Protein AF-X1B1W3-F1 (afdb_monomer_lite)

Secondary structure (DSSP, 8-state):
-PPPPPTTGGG-PPPHHHHHHHHHTT-TT-------S-SSPPPHHHHHHHHHHHHTT--SPPPTT--HHHHHHHHHHHHS--

Foldseek 3Di:
DDDDDDPVVVVDDDDPLVVVVVVCPPDPPDDDPPDPDDPDDDDPVVVVVVVVCVVVPVPDDAPPVGDPVVVVVVVVVVPPDD

Radius of gyration: 21.18 Å; chains: 1; bounding box: 36×46×46 Å

Organism: NCBI:txid412755

Structure (mmCIF, N/CA/C/O backbone):
data_AF-X1B1W3-F1
#
_entry.id   AF-X1B1W3-F1
#
loop_
_atom_site.group_PDB
_atom_site.id
_atom_site.type_symbol
_atom_site.label_atom_id
_atom_site.label_alt_id
_atom_site.label_comp_id
_atom_site.label_asym_id
_atom_site.label_entity_id
_atom_site.label_seq_id
_atom_site.pdbx_PDB_ins_code
_atom_site.Cartn_x
_atom_site.Cartn_y
_atom_site.Cartn_z
_atom_site.occupancy
_atom_site.B_iso_or_equiv
_atom_site.auth_seq_id
_atom_site.auth_comp_id
_atom_site.auth_asym_id
_atom_site.auth_atom_id
_atom_site.pdbx_PDB_model_num
ATOM 1 N N . LYS A 1 1 ? -7.272 25.972 -25.790 1.00 59.72 1 LYS A N 1
ATOM 2 C CA . LYS A 1 1 ? -6.243 26.387 -24.799 1.00 59.72 1 LYS A CA 1
ATOM 3 C C . LYS A 1 1 ? -5.185 25.287 -24.759 1.00 59.72 1 LYS A C 1
ATOM 5 O O . LYS A 1 1 ? -5.564 24.149 -24.516 1.00 59.72 1 LYS A O 1
ATOM 10 N N . LYS A 1 2 ? -3.919 25.566 -25.094 1.00 69.50 2 LYS A N 1
ATOM 11 C CA . LYS A 1 2 ? -2.854 24.548 -25.059 1.00 69.50 2 LYS A CA 1
ATOM 12 C C . LYS A 1 2 ? -2.552 24.256 -23.586 1.00 69.50 2 LYS A C 1
ATOM 14 O O . LYS A 1 2 ? -2.225 25.181 -22.849 1.00 69.50 2 LYS A O 1
ATOM 19 N N . LEU A 1 3 ? -2.785 23.024 -23.140 1.00 80.44 3 LEU A N 1
ATOM 20 C CA . LEU A 1 3 ? -2.461 22.612 -21.775 1.00 80.44 3 LEU A CA 1
ATOM 21 C C . LEU A 1 3 ? -0.945 22.437 -21.687 1.00 80.44 3 LEU A C 1
ATOM 23 O O . LEU A 1 3 ? -0.379 21.600 -22.387 1.00 80.44 3 LEU A O 1
ATOM 27 N N . GLU A 1 4 ? -0.294 23.240 -20.852 1.00 88.00 4 GLU A N 1
ATOM 28 C CA . GLU A 1 4 ? 1.121 23.075 -20.539 1.00 88.00 4 GLU A CA 1
ATOM 29 C C . GLU A 1 4 ? 1.285 22.454 -19.153 1.00 88.00 4 GLU A C 1
ATOM 31 O O . GLU A 1 4 ? 0.678 22.885 -18.173 1.00 88.00 4 GLU A O 1
ATOM 36 N N . PHE A 1 5 ? 2.114 21.414 -19.083 1.00 91.12 5 PHE A N 1
ATOM 37 C CA . PHE A 1 5 ? 2.467 20.747 -17.836 1.00 91.12 5 PHE A CA 1
ATOM 38 C C . PHE A 1 5 ? 3.467 21.576 -17.022 1.00 91.12 5 PHE A C 1
ATOM 40 O O . PHE A 1 5 ? 4.315 22.277 -17.576 1.00 91.12 5 PHE A O 1
ATOM 47 N N . ASN A 1 6 ? 3.416 21.431 -15.694 1.00 94.00 6 ASN A N 1
ATOM 48 C CA . ASN A 1 6 ? 4.365 22.068 -14.781 1.00 94.00 6 ASN A CA 1
ATOM 49 C C . ASN A 1 6 ? 5.819 21.694 -15.138 1.00 94.00 6 ASN A C 1
ATOM 51 O O . ASN A 1 6 ? 6.129 20.527 -15.387 1.00 94.00 6 ASN A O 1
ATOM 55 N N . ALA A 1 7 ? 6.729 22.674 -15.113 1.00 93.44 7 ALA A N 1
ATOM 56 C CA . ALA A 1 7 ? 8.132 22.487 -15.487 1.00 93.44 7 ALA A CA 1
ATOM 57 C C . ALA A 1 7 ? 8.862 21.410 -14.663 1.00 93.44 7 ALA A C 1
ATOM 59 O O . ALA A 1 7 ? 9.792 20.780 -15.166 1.00 93.44 7 ALA A O 1
ATOM 60 N N . ASN A 1 8 ? 8.436 21.150 -13.425 1.00 94.62 8 ASN A N 1
ATOM 61 C CA . ASN A 1 8 ? 9.022 20.105 -12.589 1.00 94.62 8 ASN A CA 1
ATOM 62 C C . ASN A 1 8 ? 8.738 18.693 -13.114 1.00 94.62 8 ASN A C 1
ATOM 64 O O . ASN A 1 8 ? 9.581 17.817 -12.939 1.00 94.62 8 ASN A O 1
ATOM 68 N N . LEU A 1 9 ? 7.627 18.472 -13.828 1.00 92.50 9 LEU A N 1
ATOM 69 C CA . LEU A 1 9 ? 7.331 17.165 -14.426 1.00 92.50 9 LEU A CA 1
ATOM 70 C C . LEU A 1 9 ? 8.358 16.787 -15.499 1.00 92.50 9 LEU A C 1
ATOM 72 O O . LEU A 1 9 ? 8.743 15.627 -15.593 1.00 92.50 9 LEU A O 1
ATOM 76 N N . LYS A 1 10 ? 8.882 17.771 -16.244 1.00 90.25 10 LYS A N 1
ATOM 77 C CA . LYS A 1 10 ? 9.916 17.543 -17.269 1.00 90.25 10 LYS A CA 1
ATOM 78 C C . LYS A 1 10 ? 11.241 17.035 -16.684 1.00 90.25 10 LYS A C 1
ATOM 80 O O . LYS A 1 10 ? 12.058 16.495 -17.421 1.00 90.25 10 LYS A O 1
ATOM 85 N N . LYS A 1 11 ? 11.470 17.212 -15.377 1.00 94.94 11 LYS A N 1
ATOM 86 C CA . LYS A 1 11 ? 12.697 16.775 -14.690 1.00 94.94 11 LYS A CA 1
ATOM 87 C C . LYS A 1 11 ? 12.655 15.297 -14.284 1.00 94.94 11 LYS A C 1
ATOM 89 O O . LYS A 1 11 ? 13.702 14.726 -13.985 1.00 94.94 11 LYS A O 1
ATOM 94 N N . ILE A 1 12 ? 11.474 14.676 -14.258 1.00 94.62 12 ILE A N 1
ATOM 95 C CA . ILE A 1 12 ? 11.307 13.280 -13.845 1.00 94.62 12 ILE A CA 1
ATOM 96 C C . ILE A 1 12 ? 11.688 12.374 -15.017 1.00 94.62 12 ILE A C 1
ATOM 98 O O . ILE A 1 12 ? 11.014 12.342 -16.046 1.00 94.62 12 ILE A O 1
ATOM 102 N N . LYS A 1 13 ? 12.790 11.633 -14.867 1.00 93.38 13 LYS A N 1
ATOM 103 C CA . LYS A 1 13 ? 13.244 10.682 -15.887 1.00 93.38 13 LYS A CA 1
ATOM 104 C C . LYS A 1 13 ? 12.374 9.416 -15.873 1.00 93.38 13 LYS A C 1
ATOM 106 O O . LYS A 1 13 ? 11.971 8.972 -14.797 1.00 93.38 13 LYS A O 1
ATOM 111 N N . PRO A 1 14 ? 12.134 8.782 -17.033 1.00 91.56 14 PRO A N 1
ATOM 112 C CA . PRO A 1 14 ? 11.473 7.482 -17.091 1.00 91.56 14 PRO A CA 1
ATOM 113 C C . PRO A 1 14 ? 12.224 6.405 -16.294 1.00 91.56 14 PRO A C 1
ATOM 115 O O . PRO A 1 14 ? 13.457 6.375 -16.288 1.00 91.56 14 PRO A O 1
ATOM 118 N N . SER A 1 15 ? 11.481 5.488 -15.670 1.00 94.31 15 SER A N 1
ATOM 119 C CA . SER A 1 15 ? 12.047 4.404 -14.858 1.00 94.31 1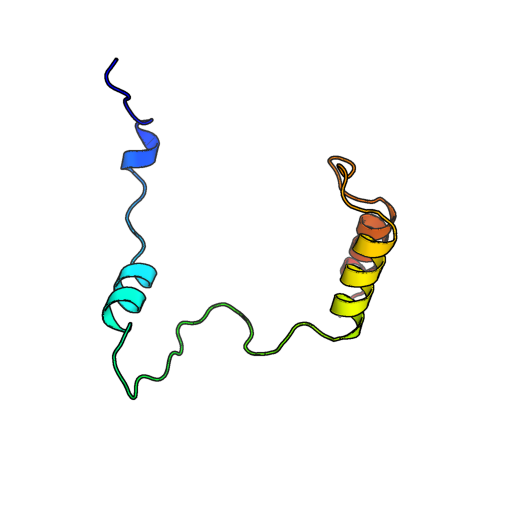5 SER A CA 1
ATOM 120 C C . SER A 1 15 ? 12.818 3.386 -15.706 1.00 94.31 15 SER A C 1
ATOM 122 O O . SER A 1 15 ? 12.278 2.810 -16.651 1.00 94.31 15 SER A O 1
ATOM 124 N N . GLY A 1 16 ? 14.073 3.116 -15.335 1.00 92.12 16 GLY A N 1
ATOM 125 C CA . GLY A 1 16 ? 14.876 2.047 -15.941 1.00 92.12 16 GLY A CA 1
ATOM 126 C C . GLY A 1 16 ? 14.330 0.650 -15.638 1.00 92.12 16 GLY A C 1
ATOM 127 O O . GLY A 1 16 ? 14.349 -0.214 -16.511 1.00 92.12 16 GLY A O 1
ATOM 128 N N . ILE A 1 17 ? 13.754 0.462 -14.445 1.00 92.19 17 ILE A N 1
ATOM 129 C CA . ILE A 1 17 ? 13.093 -0.787 -14.043 1.00 92.19 17 ILE A CA 1
ATOM 130 C C . ILE A 1 17 ? 11.943 -1.094 -15.005 1.00 92.19 17 ILE A C 1
ATOM 132 O 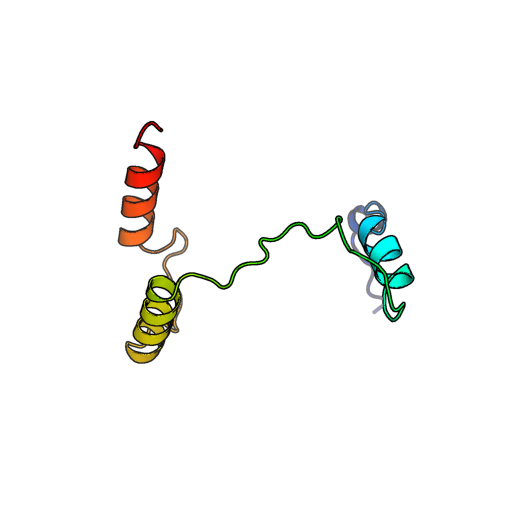O . ILE A 1 17 ? 11.811 -2.223 -15.467 1.00 92.19 17 ILE A O 1
ATOM 136 N N . ARG A 1 18 ? 11.158 -0.079 -15.393 1.00 91.19 18 ARG A N 1
ATOM 137 C CA . ARG A 1 18 ? 10.055 -0.282 -16.338 1.00 91.19 18 ARG A CA 1
ATOM 138 C C . ARG A 1 18 ? 10.543 -0.745 -17.710 1.00 91.19 18 ARG A C 1
ATOM 140 O O . ARG A 1 18 ? 9.998 -1.704 -18.238 1.00 91.19 18 ARG A O 1
ATOM 147 N N . LYS A 1 19 ? 11.615 -0.137 -18.232 1.00 91.00 19 LYS A N 1
ATOM 148 C CA . LYS A 1 19 ? 12.229 -0.561 -19.502 1.00 91.00 19 LYS A CA 1
ATOM 149 C C . LYS A 1 19 ? 12.680 -2.022 -19.457 1.00 91.00 19 LYS A C 1
ATOM 151 O O . LYS A 1 19 ? 12.485 -2.748 -20.424 1.00 91.00 19 LYS A O 1
ATOM 156 N N . LEU A 1 20 ? 13.271 -2.451 -18.340 1.00 90.44 20 LEU A N 1
ATOM 157 C CA . LEU A 1 20 ? 13.676 -3.843 -18.146 1.00 90.44 20 LEU A CA 1
ATOM 158 C C . LEU A 1 20 ? 12.466 -4.790 -18.166 1.00 90.44 20 LEU A C 1
ATOM 160 O O . LEU A 1 20 ? 12.513 -5.806 -18.854 1.00 90.44 20 LEU A O 1
ATOM 164 N N . PHE A 1 21 ? 11.381 -4.444 -17.464 1.00 89.44 21 PHE A N 1
ATOM 165 C CA . PHE A 1 21 ? 10.147 -5.235 -17.474 1.00 89.44 21 PHE A CA 1
ATOM 166 C C . PHE A 1 21 ? 9.515 -5.313 -18.866 1.00 89.44 21 PHE A C 1
ATOM 168 O O . PHE A 1 21 ? 9.138 -6.404 -19.285 1.00 89.44 21 PHE A O 1
ATOM 175 N N . ASP A 1 22 ? 9.462 -4.203 -19.605 1.00 89.62 22 ASP A N 1
ATOM 176 C CA . ASP A 1 22 ? 8.920 -4.181 -20.968 1.00 89.62 22 ASP A CA 1
ATOM 177 C C . ASP A 1 22 ? 9.749 -5.084 -21.912 1.00 89.62 22 ASP A C 1
ATOM 179 O O . ASP A 1 22 ? 9.194 -5.794 -22.746 1.00 89.62 22 ASP A O 1
ATOM 183 N N . LEU A 1 23 ? 11.079 -5.135 -21.744 1.00 89.25 23 LEU A N 1
ATOM 184 C CA . LEU A 1 23 ? 11.970 -6.030 -22.502 1.00 89.25 23 LEU A CA 1
ATOM 185 C C . LEU A 1 23 ? 11.868 -7.508 -22.096 1.00 89.25 23 LEU A C 1
ATOM 187 O O . LEU A 1 23 ? 12.245 -8.385 -22.883 1.00 89.25 23 LEU A O 1
ATOM 191 N N . ALA A 1 24 ? 11.454 -7.783 -20.859 1.00 88.88 24 ALA A N 1
ATOM 192 C CA . ALA A 1 24 ? 11.261 -9.130 -20.329 1.00 88.88 24 ALA A CA 1
ATOM 193 C C . ALA A 1 24 ? 9.865 -9.688 -20.655 1.00 88.88 24 ALA A C 1
ATOM 195 O O . ALA A 1 24 ? 9.689 -10.906 -20.727 1.00 88.88 24 ALA A O 1
ATOM 196 N N . GLN A 1 25 ? 8.878 -8.815 -20.873 1.00 87.00 25 GLN A N 1
ATOM 197 C CA . GLN A 1 25 ? 7.495 -9.194 -21.135 1.00 87.00 25 GLN A CA 1
ATOM 198 C C . GLN A 1 25 ? 7.386 -10.106 -22.369 1.00 87.00 25 GLN A C 1
ATOM 200 O O . GLN A 1 25 ? 7.956 -9.839 -23.424 1.00 87.00 25 GLN A O 1
ATOM 205 N N . GLY A 1 26 ? 6.655 -11.216 -22.236 1.00 82.50 26 GLY A N 1
ATOM 206 C CA . GLY A 1 26 ? 6.405 -12.161 -23.332 1.00 82.50 26 GLY A CA 1
ATOM 207 C C . GLY A 1 26 ? 7.554 -13.125 -23.656 1.00 82.50 26 GLY A C 1
ATOM 208 O O . GLY A 1 26 ? 7.362 -14.042 -24.455 1.00 82.50 26 GLY A O 1
ATOM 209 N N . LYS A 1 27 ? 8.727 -12.990 -23.024 1.00 89.06 27 LYS A N 1
ATOM 210 C CA . LYS A 1 27 ? 9.833 -13.943 -23.192 1.00 89.06 27 LYS A CA 1
ATOM 211 C C . LYS A 1 27 ? 9.651 -15.149 -22.269 1.00 89.06 27 LYS A C 1
ATOM 213 O O . LYS A 1 27 ? 9.572 -15.011 -21.051 1.00 89.06 27 LYS A O 1
ATOM 218 N N . LYS A 1 28 ? 9.603 -16.349 -22.852 1.00 89.69 28 LYS A N 1
ATOM 219 C CA . LYS A 1 28 ? 9.526 -17.610 -22.099 1.00 89.69 28 LYS A CA 1
ATOM 220 C C . LYS A 1 28 ? 10.888 -17.964 -21.494 1.00 89.69 28 LYS A C 1
ATOM 222 O O . LYS A 1 28 ? 11.919 -17.702 -22.105 1.00 89.69 28 LYS A O 1
ATOM 227 N N . GLY A 1 29 ? 10.879 -18.586 -20.316 1.00 89.75 29 GLY A N 1
ATOM 228 C CA . GLY A 1 29 ? 12.090 -19.094 -19.655 1.00 89.75 29 GLY A CA 1
ATOM 229 C C . GLY A 1 29 ? 12.897 -18.060 -18.863 1.00 89.75 29 GLY A C 1
ATOM 230 O O . GLY A 1 29 ? 13.962 -18.394 -18.356 1.00 89.75 29 GLY A O 1
ATOM 231 N N . LEU A 1 30 ? 12.411 -16.821 -18.728 1.00 89.94 30 LEU A N 1
ATOM 232 C CA . LEU A 1 30 ? 13.019 -15.839 -17.831 1.00 89.94 30 LEU A CA 1
ATOM 233 C C . LEU A 1 30 ? 12.584 -16.078 -16.383 1.00 89.94 30 LEU A C 1
ATOM 235 O O . 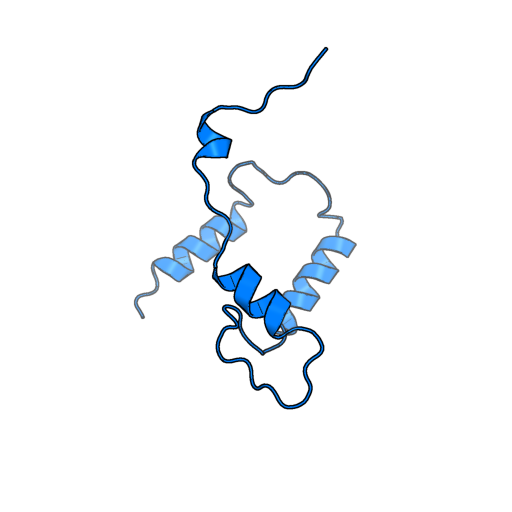LEU A 1 30 ? 11.396 -16.233 -16.104 1.00 89.94 30 LEU A O 1
ATOM 239 N N . VAL A 1 31 ? 13.545 -16.025 -15.463 1.00 88.12 31 VAL A N 1
ATOM 240 C CA . VAL A 1 31 ? 13.293 -15.972 -14.019 1.00 88.12 31 VAL A CA 1
ATOM 241 C C . VAL A 1 31 ? 13.454 -14.524 -13.566 1.00 88.12 31 VAL A C 1
ATOM 243 O O . VAL A 1 31 ? 14.483 -13.899 -13.825 1.00 88.12 31 VAL A O 1
ATOM 246 N N . SER A 1 32 ? 12.429 -13.972 -12.916 1.00 85.31 32 SER A N 1
ATOM 247 C CA . SER A 1 32 ? 12.451 -12.589 -12.441 1.00 85.31 32 SER A CA 1
ATOM 248 C C . SER A 1 32 ? 12.939 -12.516 -10.998 1.00 85.31 32 SER A C 1
ATOM 250 O O . SER A 1 32 ? 12.251 -12.966 -10.088 1.00 85.31 32 SER A O 1
ATOM 252 N N . PHE A 1 33 ? 14.093 -11.883 -10.790 1.00 89.31 33 PHE A N 1
ATOM 253 C CA . PHE A 1 33 ? 14.604 -11.502 -9.464 1.00 89.31 33 PHE A CA 1
ATOM 254 C C . PHE A 1 33 ? 14.398 -10.008 -9.159 1.00 89.31 33 PHE A C 1
ATOM 256 O O . PHE A 1 33 ? 14.925 -9.489 -8.182 1.00 89.31 33 PHE A O 1
ATOM 263 N N . GLY A 1 34 ? 13.668 -9.295 -10.023 1.00 86.19 34 GLY A N 1
ATOM 264 C CA . GLY A 1 34 ? 13.440 -7.849 -9.917 1.00 86.19 34 GLY A CA 1
ATOM 265 C C . GLY A 1 34 ? 12.094 -7.461 -9.302 1.00 86.19 34 GLY A C 1
ATOM 266 O O . GLY A 1 34 ? 11.723 -6.290 -9.363 1.00 86.19 34 GLY A O 1
ATOM 267 N N . ILE A 1 35 ? 11.331 -8.426 -8.780 1.00 88.44 35 ILE A N 1
ATOM 268 C CA . ILE A 1 35 ? 10.021 -8.182 -8.164 1.00 88.44 35 ILE A CA 1
ATOM 269 C C . ILE A 1 35 ? 10.238 -7.629 -6.751 1.00 88.44 35 ILE A C 1
ATOM 271 O O . ILE A 1 35 ? 10.955 -8.218 -5.951 1.00 88.44 35 ILE A O 1
ATOM 275 N N . GLY A 1 36 ? 9.636 -6.473 -6.464 1.00 90.69 36 GLY A N 1
ATOM 276 C CA . GLY A 1 36 ? 9.768 -5.765 -5.183 1.00 90.69 36 GLY A CA 1
ATOM 277 C C . GLY A 1 36 ? 8.633 -6.025 -4.190 1.00 90.69 36 GLY A C 1
ATOM 278 O O . GLY A 1 36 ? 8.497 -5.274 -3.227 1.00 90.69 36 GLY A O 1
ATOM 279 N N . GLU A 1 37 ? 7.801 -7.036 -4.438 1.00 93.31 37 GLU A N 1
ATOM 280 C CA . GLU A 1 37 ? 6.670 -7.429 -3.594 1.00 93.31 37 GLU A CA 1
ATOM 281 C C . GLU A 1 37 ? 6.779 -8.903 -3.172 1.00 93.31 37 GLU A C 1
ATOM 283 O O . GLU A 1 37 ? 7.471 -9.675 -3.841 1.00 93.31 37 GLU A O 1
ATOM 288 N N . PRO A 1 38 ? 6.136 -9.305 -2.061 1.00 94.44 38 PRO A N 1
ATOM 289 C CA . PRO A 1 38 ? 6.119 -10.701 -1.644 1.00 94.44 38 PRO A CA 1
ATOM 290 C C . PRO A 1 38 ? 5.372 -11.608 -2.632 1.00 94.44 38 PRO A C 1
ATOM 292 O O . PRO A 1 38 ? 4.409 -11.189 -3.267 1.00 94.44 38 PRO A O 1
ATOM 295 N N . ASP A 1 39 ? 5.779 -12.873 -2.698 1.00 93.94 39 ASP A N 1
ATOM 296 C CA . ASP A 1 39 ? 5.204 -13.921 -3.553 1.00 93.94 39 ASP A CA 1
ATOM 297 C C . ASP A 1 39 ? 4.010 -14.659 -2.918 1.00 93.94 39 ASP A C 1
ATOM 299 O O . ASP A 1 39 ? 3.312 -15.426 -3.585 1.00 93.94 39 ASP A O 1
ATOM 303 N N . PHE A 1 40 ? 3.752 -14.435 -1.629 1.00 95.25 40 PHE A N 1
ATOM 304 C CA . PHE A 1 40 ? 2.664 -15.080 -0.905 1.00 95.25 40 PHE A CA 1
ATOM 305 C C . PHE A 1 40 ? 1.355 -14.285 -0.955 1.00 95.25 40 PHE A C 1
ATOM 307 O O . PHE A 1 40 ? 1.314 -13.054 -0.969 1.00 95.25 40 PHE A O 1
ATOM 314 N N . ILE A 1 41 ? 0.245 -15.018 -0.884 1.00 97.12 41 ILE A N 1
ATOM 315 C CA . ILE A 1 41 ? -1.093 -14.437 -0.768 1.00 97.12 41 ILE A CA 1
ATOM 316 C C . ILE A 1 41 ? -1.269 -13.843 0.634 1.00 97.12 41 ILE A C 1
ATOM 318 O O . ILE A 1 41 ? -0.884 -14.456 1.631 1.00 97.12 41 ILE A O 1
ATOM 322 N N . THR A 1 42 ? -1.916 -12.678 0.731 1.00 97.94 42 THR A N 1
ATOM 323 C CA . THR A 1 42 ? -2.285 -12.071 2.017 1.00 97.94 42 THR A CA 1
ATOM 324 C C . THR A 1 42 ? -2.975 -13.094 2.939 1.00 97.94 42 THR A C 1
ATOM 326 O O . THR A 1 42 ? -3.930 -13.746 2.501 1.00 97.94 42 THR A O 1
ATOM 329 N N . PRO A 1 43 ? -2.548 -13.229 4.212 1.00 98.38 43 PRO A N 1
ATOM 330 C CA . PRO A 1 43 ? -3.116 -14.195 5.151 1.00 98.38 43 PRO A CA 1
ATOM 331 C C . PRO A 1 43 ? -4.649 -14.167 5.236 1.00 98.38 43 PRO A C 1
ATOM 333 O O . PRO A 1 43 ? -5.264 -13.099 5.259 1.00 98.38 43 PRO A O 1
ATOM 336 N N . THR A 1 44 ? -5.271 -15.347 5.342 1.00 98.56 44 THR A N 1
ATOM 337 C CA . THR A 1 44 ? -6.735 -15.521 5.284 1.00 98.56 44 THR A CA 1
ATOM 338 C C . THR A 1 44 ? -7.488 -14.648 6.286 1.00 98.56 44 THR A C 1
ATOM 340 O O . THR A 1 44 ? -8.454 -13.998 5.909 1.00 98.56 44 THR A O 1
ATOM 343 N N . HIS A 1 45 ? -7.018 -14.549 7.532 1.00 98.44 45 HIS A N 1
ATOM 344 C CA . HIS A 1 45 ? -7.684 -13.749 8.569 1.00 98.44 45 HIS A CA 1
ATOM 345 C C . HIS A 1 45 ? -7.798 -12.255 8.208 1.00 98.44 45 HIS A C 1
ATOM 347 O O . HIS A 1 45 ? -8.785 -11.615 8.560 1.00 98.44 45 HIS A O 1
ATOM 353 N N . ILE A 1 46 ? -6.833 -11.705 7.460 1.00 98.38 46 ILE A N 1
ATOM 354 C CA . ILE A 1 46 ? -6.876 -10.316 6.976 1.00 98.38 46 ILE A CA 1
ATOM 355 C C . ILE A 1 46 ? -7.924 -10.179 5.868 1.00 98.38 46 ILE A C 1
ATOM 357 O O . ILE A 1 46 ? -8.704 -9.230 5.856 1.00 98.38 46 ILE A O 1
ATOM 361 N N . ARG A 1 47 ? -7.965 -11.147 4.946 1.00 98.50 47 ARG A N 1
ATOM 362 C CA . ARG A 1 47 ? -8.928 -11.167 3.837 1.00 98.50 47 ARG A CA 1
ATOM 363 C C . ARG A 1 47 ? -10.366 -11.301 4.340 1.00 98.50 47 ARG A C 1
ATOM 365 O O . ARG A 1 47 ? -11.238 -10.600 3.838 1.00 98.50 47 ARG A O 1
ATOM 372 N N . GLU A 1 48 ? -10.609 -12.146 5.341 1.00 98.69 48 GLU A N 1
ATOM 373 C CA . GLU A 1 48 ? -11.936 -12.287 5.953 1.00 98.69 48 GLU A CA 1
ATOM 374 C C . GLU A 1 48 ? -12.351 -11.031 6.732 1.00 98.69 48 GLU A C 1
ATOM 376 O O . GLU A 1 48 ? -13.494 -10.599 6.611 1.00 98.69 48 GLU A O 1
ATOM 381 N N . ALA A 1 49 ? -11.429 -10.377 7.453 1.00 98.19 49 ALA A N 1
A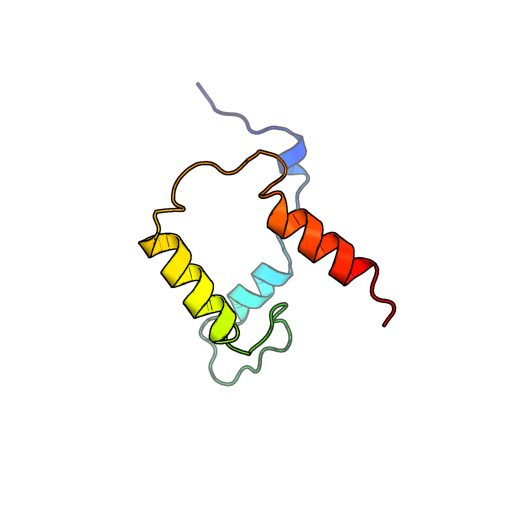TOM 382 C CA . ALA A 1 49 ? -11.718 -9.097 8.104 1.00 98.19 49 ALA A CA 1
ATOM 383 C C . ALA A 1 49 ? -12.097 -8.000 7.091 1.00 98.19 49 ALA A C 1
ATOM 385 O O . ALA A 1 49 ? -13.020 -7.227 7.339 1.00 98.19 49 ALA A O 1
ATOM 386 N N . ALA A 1 50 ? -11.431 -7.960 5.930 1.00 98.19 50 ALA A N 1
ATOM 387 C CA . ALA A 1 50 ? -11.759 -7.019 4.860 1.00 98.19 50 ALA A CA 1
ATOM 388 C C . ALA A 1 50 ? -13.141 -7.289 4.241 1.00 98.19 50 ALA A C 1
ATOM 390 O O . ALA A 1 50 ? -13.900 -6.347 4.029 1.00 98.19 50 ALA A O 1
ATOM 391 N N . LYS A 1 51 ? -13.493 -8.559 3.989 1.00 98.56 51 LYS A N 1
ATOM 392 C CA . LYS A 1 51 ? -14.839 -8.940 3.521 1.00 98.56 51 LYS A CA 1
ATOM 393 C C . LYS A 1 51 ? -15.912 -8.522 4.517 1.00 98.56 51 LYS A C 1
ATOM 395 O O . LYS A 1 51 ? -16.829 -7.800 4.152 1.00 98.56 51 LYS A O 1
ATOM 400 N N . LYS A 1 52 ? -15.721 -8.882 5.786 1.00 98.56 52 LYS A N 1
ATOM 401 C CA . LYS A 1 52 ? -16.634 -8.520 6.867 1.00 98.56 52 LYS A CA 1
ATOM 402 C C . LYS A 1 52 ? -16.837 -7.006 6.962 1.00 98.56 52 LYS A C 1
ATOM 404 O O . LYS A 1 52 ? -17.968 -6.559 7.077 1.00 98.56 52 LYS A O 1
ATOM 409 N N . ALA A 1 53 ? -15.770 -6.212 6.859 1.00 97.62 53 ALA A N 1
ATOM 410 C CA . ALA A 1 53 ? -15.887 -4.756 6.874 1.00 97.62 53 ALA A CA 1
ATOM 411 C C . ALA A 1 53 ? -16.730 -4.223 5.697 1.00 97.62 53 ALA A C 1
ATOM 413 O O . ALA A 1 53 ? -17.509 -3.287 5.871 1.00 97.62 53 ALA A O 1
ATOM 414 N N . MET A 1 54 ? -16.615 -4.824 4.507 1.00 97.88 54 MET A N 1
ATOM 415 C CA . MET A 1 54 ? -17.488 -4.479 3.378 1.00 97.88 54 MET A CA 1
ATOM 416 C C . MET A 1 54 ? -18.951 -4.834 3.670 1.00 97.88 54 MET A C 1
ATOM 418 O O . MET A 1 54 ? -19.819 -3.989 3.452 1.00 97.88 54 MET A O 1
ATOM 422 N N . ASP A 1 55 ? -19.210 -6.029 4.209 1.00 98.19 55 ASP A N 1
ATOM 423 C CA . ASP A 1 55 ? -20.559 -6.495 4.565 1.00 98.19 55 ASP A CA 1
ATOM 424 C C . ASP A 1 55 ? -21.201 -5.632 5.672 1.00 98.19 55 ASP A C 1
ATOM 426 O O . ASP A 1 55 ? -22.399 -5.361 5.646 1.00 98.19 55 ASP A O 1
ATOM 430 N N . GLU A 1 56 ? -20.396 -5.131 6.614 1.00 97.88 56 GLU A N 1
ATOM 431 C CA . GLU A 1 56 ? -20.809 -4.217 7.691 1.00 97.88 56 GLU A CA 1
ATOM 432 C C . GLU A 1 56 ? -20.952 -2.752 7.233 1.00 97.88 56 GLU A C 1
ATOM 434 O O . GLU A 1 56 ? -21.317 -1.879 8.021 1.00 97.88 56 GLU A O 1
ATOM 439 N N . GLY A 1 57 ? -20.692 -2.458 5.955 1.00 97.19 57 GLY A N 1
ATOM 440 C CA . GLY A 1 57 ? -20.929 -1.140 5.371 1.00 97.19 57 GLY A CA 1
ATOM 441 C C . GLY A 1 57 ? -19.803 -0.121 5.574 1.00 97.19 57 GLY A C 1
ATOM 442 O O . GLY A 1 57 ? -20.041 1.080 5.417 1.00 97.19 57 GLY A O 1
ATOM 443 N N . TYR A 1 58 ? -18.570 -0.556 5.859 1.00 95.94 58 TYR A N 1
ATOM 444 C CA . TYR A 1 58 ? -17.384 0.313 5.913 1.00 95.94 58 TYR A CA 1
ATOM 445 C C . TYR A 1 58 ? -16.930 0.757 4.505 1.00 95.94 58 TYR A C 1
ATOM 447 O O . TYR A 1 58 ? -15.837 0.438 4.043 1.00 95.94 58 TYR A O 1
ATOM 455 N N . THR A 1 59 ? -17.778 1.511 3.803 1.00 96.25 59 THR A N 1
ATOM 456 C CA . THR A 1 59 ? -17.585 1.944 2.402 1.00 96.25 59 THR A CA 1
ATOM 457 C C . THR A 1 59 ? -17.531 3.463 2.234 1.00 96.25 59 THR A C 1
ATOM 459 O O . THR A 1 59 ? -17.441 3.978 1.119 1.00 96.25 59 THR A O 1
ATOM 462 N N . ARG A 1 60 ? -17.598 4.202 3.345 1.00 95.44 60 ARG A N 1
ATOM 463 C CA . ARG A 1 60 ? -17.588 5.668 3.379 1.00 95.44 60 ARG A CA 1
ATOM 464 C C . ARG A 1 60 ? -16.240 6.201 3.848 1.00 95.44 60 ARG A C 1
ATOM 466 O O . ARG A 1 60 ? -15.350 5.447 4.235 1.00 95.44 60 ARG A O 1
ATOM 473 N N . TYR A 1 61 ? -16.107 7.525 3.813 1.00 96.25 61 TYR A N 1
ATOM 474 C CA . TYR A 1 61 ? -14.910 8.201 4.286 1.00 96.25 61 TYR A CA 1
ATOM 475 C C . TYR A 1 61 ? -14.534 7.785 5.703 1.00 96.25 61 TYR A C 1
ATOM 477 O O . TYR A 1 61 ? -15.358 7.748 6.617 1.00 96.25 61 TYR A O 1
ATOM 485 N N . THR A 1 62 ? -13.245 7.534 5.869 1.00 93.88 62 THR A N 1
ATOM 486 C CA . THR A 1 62 ? -12.613 7.388 7.170 1.00 93.88 62 THR A CA 1
ATOM 487 C C . THR A 1 62 ? -12.241 8.768 7.714 1.00 93.88 62 THR A C 1
ATOM 489 O O . THR A 1 62 ? -12.163 9.737 6.954 1.00 93.88 62 THR A O 1
ATOM 492 N N . PRO A 1 63 ? -11.918 8.886 9.011 1.00 96.00 63 PRO A N 1
ATOM 493 C CA . PRO A 1 63 ? -11.231 10.070 9.514 1.00 96.00 63 PRO A CA 1
ATOM 494 C C . PRO A 1 63 ? -9.939 10.332 8.723 1.00 96.00 63 PRO A C 1
ATOM 496 O O . PRO A 1 63 ? -9.268 9.382 8.319 1.00 96.00 63 PRO A O 1
ATOM 499 N N . ASN A 1 64 ? -9.543 11.600 8.572 1.00 96.62 64 ASN A N 1
ATOM 500 C CA . ASN A 1 64 ? -8.321 11.983 7.842 1.00 96.62 64 ASN A CA 1
ATOM 501 C C . ASN A 1 64 ? -7.052 11.317 8.399 1.00 96.62 64 ASN A C 1
ATOM 503 O O . ASN A 1 64 ? -6.130 10.997 7.658 1.00 96.62 64 ASN A O 1
ATOM 507 N N . LEU A 1 65 ? -7.012 11.097 9.716 1.00 96.69 65 LEU A N 1
ATOM 508 C CA . LEU A 1 65 ? -5.904 10.420 10.397 1.00 96.69 65 LEU A CA 1
ATOM 509 C C . LEU A 1 65 ? -6.029 8.885 10.373 1.00 96.69 65 LEU A C 1
ATOM 511 O O . LEU A 1 65 ? -5.164 8.194 10.904 1.00 96.69 65 LEU A O 1
ATOM 515 N N . GLY A 1 66 ? -7.113 8.344 9.821 1.00 95.75 66 GLY A N 1
ATOM 516 C CA . GLY A 1 66 ? -7.490 6.941 9.936 1.00 95.75 66 GLY A CA 1
ATOM 517 C C . GLY A 1 66 ? -8.199 6.601 11.252 1.00 95.75 66 GLY A C 1
ATOM 518 O O . GLY A 1 66 ? -8.266 7.395 12.202 1.00 95.75 66 GLY A O 1
ATOM 519 N N . PHE A 1 67 ? -8.739 5.386 11.298 1.00 96.31 67 PHE A N 1
ATOM 520 C CA . PHE A 1 67 ? -9.508 4.868 12.424 1.00 96.31 67 PHE A CA 1
ATOM 521 C C . PHE A 1 67 ? -8.705 4.873 13.743 1.00 96.31 67 PHE A C 1
ATOM 523 O O . PHE A 1 67 ? -7.548 4.432 13.758 1.00 96.31 67 PHE A O 1
ATOM 530 N N . PRO A 1 68 ? -9.265 5.387 14.859 1.00 96.69 68 PRO A N 1
ATOM 531 C CA . PRO A 1 68 ? -8.581 5.419 16.154 1.00 96.69 68 PRO A CA 1
ATOM 532 C C . PRO A 1 68 ? -8.057 4.053 16.617 1.00 96.69 68 PRO A C 1
ATOM 534 O O . PRO A 1 68 ? -6.948 3.967 17.141 1.00 96.69 68 PRO A O 1
ATOM 537 N N . GLU A 1 69 ? -8.826 2.990 16.405 1.00 96.38 69 GLU A N 1
ATOM 538 C CA . GLU A 1 69 ? -8.483 1.609 16.738 1.00 96.38 69 GLU A CA 1
ATOM 539 C C . GLU A 1 69 ? -7.263 1.113 15.956 1.00 96.38 69 GLU A C 1
ATOM 541 O O . GLU A 1 69 ? -6.342 0.554 16.553 1.00 96.38 69 GLU A O 1
ATOM 546 N N . PHE A 1 70 ? -7.185 1.416 14.657 1.00 96.19 70 PHE A N 1
ATOM 547 C CA . PHE A 1 70 ? -6.031 1.070 13.830 1.00 96.19 70 PHE A CA 1
ATOM 548 C C . PHE A 1 70 ? -4.776 1.815 14.292 1.00 96.19 70 PHE A C 1
ATOM 550 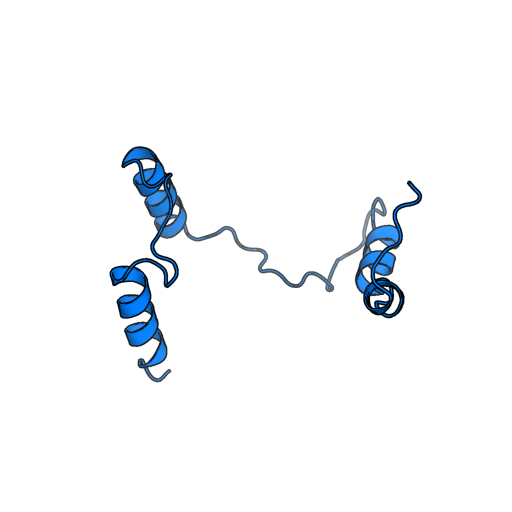O O . PHE A 1 70 ? -3.714 1.214 14.459 1.00 96.19 70 PHE A O 1
ATOM 557 N N . ARG A 1 71 ? -4.901 3.116 14.584 1.00 97.00 71 ARG A N 1
ATOM 558 C CA . ARG A 1 71 ? -3.782 3.921 15.095 1.00 97.00 71 ARG A CA 1
ATOM 559 C C . ARG A 1 71 ? -3.251 3.397 16.431 1.00 97.00 71 ARG A C 1
ATOM 561 O O . ARG A 1 71 ? -2.037 3.332 16.612 1.00 97.00 71 ARG A O 1
ATOM 568 N N . LYS A 1 72 ? -4.136 2.989 17.349 1.00 97.69 72 LYS A N 1
ATOM 569 C CA . LYS A 1 72 ? -3.747 2.377 18.633 1.00 97.69 72 LYS A CA 1
ATOM 570 C C . LYS A 1 72 ? -3.034 1.039 18.428 1.00 97.69 72 LYS A C 1
ATOM 572 O O . LYS A 1 72 ? -1.970 0.835 19.009 1.00 97.69 72 LYS A O 1
ATOM 577 N N . ALA A 1 73 ? -3.577 0.161 17.583 1.00 96.94 73 ALA A N 1
ATOM 578 C CA . ALA A 1 73 ? -2.959 -1.128 17.272 1.00 96.94 73 ALA A CA 1
ATOM 579 C C . ALA A 1 73 ? -1.560 -0.957 16.654 1.00 96.94 73 ALA A C 1
ATOM 581 O O . ALA A 1 73 ? -0.616 -1.642 17.048 1.00 96.94 73 ALA A O 1
ATOM 582 N N . LEU A 1 74 ? -1.400 0.011 15.744 1.00 96.38 74 LEU A N 1
ATOM 583 C CA . LEU A 1 74 ? -0.112 0.331 15.134 1.00 96.38 74 LEU A CA 1
ATOM 584 C C . LEU A 1 74 ? 0.899 0.856 16.162 1.00 96.38 74 LEU A C 1
ATOM 586 O O . LEU A 1 74 ? 2.046 0.413 16.158 1.00 96.38 74 LEU A O 1
ATOM 590 N N . ALA A 1 75 ? 0.482 1.756 17.058 1.00 97.06 75 ALA A N 1
ATOM 591 C CA . ALA A 1 75 ? 1.340 2.272 18.123 1.00 97.06 75 ALA A CA 1
ATOM 592 C C . ALA A 1 75 ? 1.825 1.149 19.056 1.00 97.06 75 ALA A C 1
ATOM 594 O O . ALA A 1 75 ? 3.013 1.074 19.358 1.00 97.06 75 ALA A O 1
ATOM 595 N N . ILE A 1 76 ? 0.931 0.233 19.448 1.00 97.31 76 ILE A N 1
ATOM 596 C CA . ILE A 1 76 ? 1.291 -0.958 20.232 1.00 97.31 76 ILE A CA 1
ATOM 597 C C . ILE A 1 76 ? 2.327 -1.798 19.475 1.00 97.31 76 ILE A C 1
ATOM 599 O O . ILE A 1 76 ? 3.389 -2.085 20.021 1.00 97.31 76 ILE A O 1
ATOM 603 N N . LYS A 1 77 ? 2.065 -2.131 18.205 1.00 96.69 77 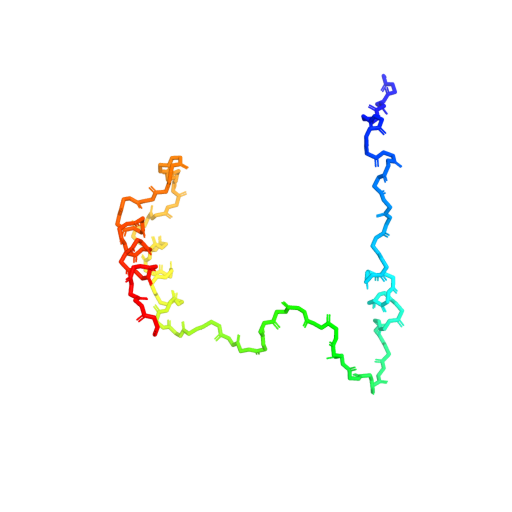LYS A N 1
ATOM 604 C CA . LYS A 1 77 ? 2.972 -2.934 17.367 1.00 96.69 77 LYS A CA 1
ATOM 605 C C . LYS A 1 77 ? 4.353 -2.295 17.195 1.00 96.69 77 LYS A C 1
ATOM 607 O O . LYS A 1 77 ? 5.340 -3.012 17.085 1.00 96.69 77 LYS A O 1
ATOM 612 N N . LEU A 1 78 ? 4.440 -0.967 17.105 1.00 96.38 78 LEU A N 1
ATOM 613 C CA . LEU A 1 78 ? 5.720 -0.261 16.956 1.00 96.38 78 LEU A CA 1
ATOM 614 C C . LEU A 1 78 ? 6.493 -0.149 18.277 1.00 96.38 78 LEU A C 1
ATOM 616 O O . LEU A 1 78 ? 7.719 -0.121 18.249 1.00 96.38 78 LEU A O 1
ATOM 620 N N . ASN A 1 79 ? 5.792 -0.118 19.414 1.00 96.12 79 ASN A N 1
ATOM 621 C CA . ASN A 1 79 ? 6.403 -0.072 20.745 1.00 96.12 79 ASN A CA 1
ATOM 622 C C . ASN A 1 79 ? 6.831 -1.450 21.267 1.00 96.12 79 ASN A C 1
ATOM 624 O O . ASN A 1 79 ? 7.620 -1.533 22.209 1.00 96.12 79 ASN A O 1
ATOM 628 N N . GLN A 1 80 ? 6.331 -2.532 20.673 1.00 92.31 80 GLN A N 1
ATOM 629 C CA . GLN A 1 80 ? 6.854 -3.871 20.910 1.00 92.31 80 GLN A CA 1
ATOM 630 C C . GLN A 1 80 ? 8.291 -3.926 20.375 1.00 92.31 80 GLN A C 1
ATOM 632 O O . GLN A 1 80 ? 8.514 -3.969 19.164 1.00 92.31 80 GLN A O 1
ATOM 637 N N . LYS A 1 81 ? 9.280 -3.882 21.280 1.00 67.19 81 LYS A N 1
ATOM 638 C CA . LYS A 1 81 ? 10.672 -4.188 20.930 1.00 67.19 81 LYS A CA 1
ATOM 639 C C . LYS A 1 81 ? 10.700 -5.594 20.327 1.00 67.19 81 LYS A C 1
ATOM 641 O O . LYS A 1 81 ? 10.141 -6.515 20.922 1.00 67.19 81 LYS A O 1
ATOM 646 N N . LYS A 1 82 ? 11.294 -5.718 19.141 1.00 59.59 82 LYS A N 1
ATOM 647 C CA . LYS A 1 82 ? 11.684 -7.023 18.605 1.00 59.59 82 LYS A CA 1
ATOM 648 C C . LYS A 1 82 ? 12.785 -7.628 19.461 1.00 59.59 82 LYS A C 1
ATOM 650 O O . LYS A 1 82 ? 13.630 -6.837 19.939 1.00 59.59 82 LYS A O 1
#

Sequence (82 aa):
KKLEFNANLKKIKPSGIRKLFDLAQGKKGLVSFGIGEPDFITPTHIREAAKKAMDEGYTRYTPNLGFPEFRKALAIKLNQKK

InterPro domains:
  IPR004839 Aminotransferase, class I/classII, large domain [PF00155] (30-79)
  IPR015422 Pyridoxal phosphate-dependent transferase, small domain [G3DSA:3.90.1150.10] (5-79)
  IPR015424 Pyridoxal phosphate-dependent transferase [SSF53383] (5-79)
  IPR050596 Aspartate/prephenate aminotransferase-like [PTHR46383] (4-81)

pLDDT: mean 92.4, std 7.63, range [59.59, 98.69]